Protein AF-A0A9X9WPC0-F1 (afdb_monomer)

Structure (mmCIF, N/CA/C/O backbone):
data_AF-A0A9X9WPC0-F1
#
_entry.id   AF-A0A9X9WPC0-F1
#
loop_
_atom_site.group_PDB
_atom_site.id
_atom_site.type_symbol
_atom_site.label_atom_id
_atom_site.label_alt_id
_atom_site.label_comp_id
_atom_site.label_asym_id
_atom_site.label_entity_id
_atom_site.label_seq_id
_atom_site.pdbx_PDB_ins_code
_atom_site.Cartn_x
_atom_site.Cartn_y
_atom_site.Cartn_z
_atom_site.occupancy
_atom_site.B_iso_or_equiv
_atom_site.auth_seq_id
_atom_site.auth_comp_id
_atom_site.auth_asym_id
_atom_site.auth_atom_id
_atom_site.pdbx_PDB_model_num
ATOM 1 N N . MET A 1 1 ? -8.305 -7.492 -1.786 1.00 80.44 1 MET A N 1
ATOM 2 C CA . MET A 1 1 ? -7.758 -6.129 -1.604 1.00 80.44 1 MET A CA 1
ATOM 3 C C . MET A 1 1 ? -6.252 -6.228 -1.415 1.00 80.44 1 MET A C 1
ATOM 5 O O . MET A 1 1 ? -5.846 -7.021 -0.573 1.00 80.44 1 MET A O 1
ATOM 9 N N . ARG A 1 2 ? -5.444 -5.468 -2.175 1.00 88.12 2 ARG A N 1
ATOM 10 C CA . ARG A 1 2 ? -3.964 -5.509 -2.117 1.00 88.12 2 ARG A CA 1
ATOM 11 C C . ARG A 1 2 ? -3.419 -5.266 -0.704 1.00 88.12 2 ARG A C 1
ATOM 13 O O . ARG A 1 2 ? -2.560 -6.005 -0.248 1.00 88.12 2 ARG A O 1
ATOM 20 N N . ALA A 1 3 ? -4.023 -4.342 0.036 1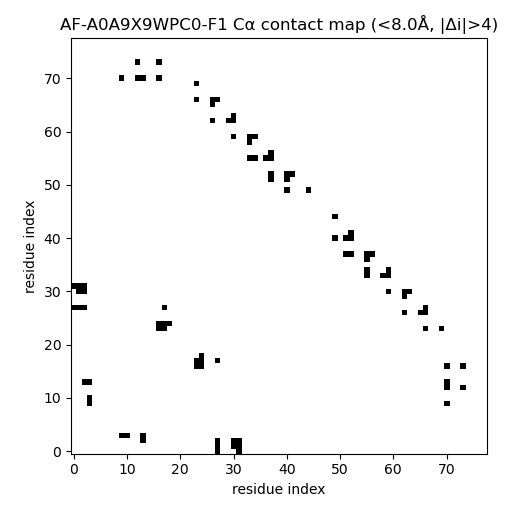.00 88.19 3 ALA A N 1
ATOM 21 C CA . ALA A 1 3 ? -3.665 -4.058 1.424 1.00 88.19 3 ALA A CA 1
ATOM 22 C C . ALA A 1 3 ? -3.744 -5.273 2.374 1.00 88.19 3 ALA A C 1
ATOM 24 O O . ALA A 1 3 ? -2.917 -5.406 3.265 1.00 88.19 3 ALA A O 1
ATOM 25 N N . LEU A 1 4 ? -4.687 -6.206 2.169 1.00 93.06 4 LEU A N 1
ATOM 26 C CA . LEU A 1 4 ? -4.775 -7.422 2.997 1.00 93.06 4 LEU A CA 1
ATOM 27 C C . LEU A 1 4 ? -3.619 -8.399 2.743 1.00 93.06 4 LEU A C 1
ATOM 29 O O . LEU A 1 4 ? -3.333 -9.228 3.597 1.00 93.06 4 LEU A O 1
ATOM 33 N N . GLN A 1 5 ? -2.986 -8.326 1.570 1.00 92.25 5 GLN A N 1
ATOM 34 C CA . GLN A 1 5 ? -1.806 -9.130 1.244 1.00 92.25 5 GLN A CA 1
ATOM 35 C C . GLN A 1 5 ? -0.537 -8.496 1.822 1.00 92.25 5 GLN A C 1
ATOM 37 O O . GLN A 1 5 ? 0.337 -9.217 2.285 1.00 92.25 5 GLN A O 1
ATOM 42 N N . ALA A 1 6 ? -0.458 -7.160 1.822 1.00 91.06 6 ALA A N 1
ATOM 43 C CA . ALA A 1 6 ? 0.676 -6.409 2.361 1.00 91.06 6 ALA A CA 1
ATOM 44 C C . ALA A 1 6 ? 0.728 -6.400 3.901 1.00 91.06 6 ALA A C 1
ATOM 46 O O . ALA A 1 6 ? 1.803 -6.309 4.487 1.00 91.06 6 ALA A O 1
ATOM 47 N N . PHE A 1 7 ? -0.429 -6.513 4.561 1.00 93.31 7 PHE A N 1
ATOM 48 C CA . PHE A 1 7 ? -0.563 -6.412 6.016 1.00 93.31 7 PHE A CA 1
ATOM 49 C C . PHE A 1 7 ? -1.478 -7.522 6.577 1.00 93.31 7 PHE A C 1
ATOM 51 O O . PHE A 1 7 ? -2.559 -7.236 7.105 1.00 93.31 7 PHE A O 1
ATOM 58 N N . PRO A 1 8 ? -1.099 -8.805 6.438 1.00 94.00 8 PRO A N 1
ATOM 59 C CA . PRO A 1 8 ? -1.968 -9.928 6.797 1.00 94.00 8 PRO A CA 1
ATOM 60 C C . PRO A 1 8 ? -2.323 -9.958 8.292 1.00 94.00 8 PRO A C 1
ATOM 62 O O . PRO A 1 8 ? -3.476 -10.221 8.637 1.00 94.00 8 PRO A O 1
ATOM 65 N N . ASP A 1 9 ? -1.383 -9.596 9.168 1.00 94.50 9 ASP A N 1
ATOM 66 C CA . ASP A 1 9 ? -1.574 -9.572 10.630 1.00 94.50 9 ASP A CA 1
ATOM 67 C C . ASP A 1 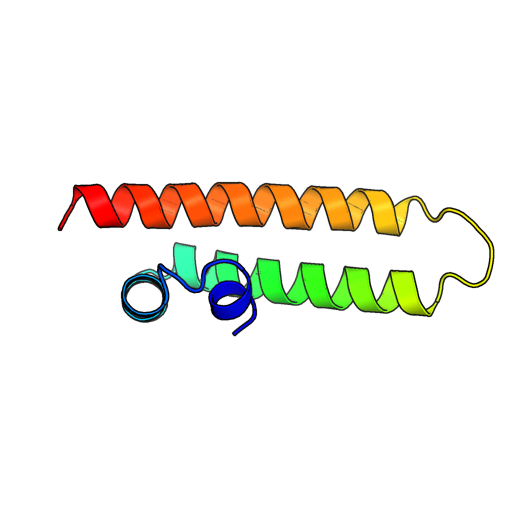9 ? -2.591 -8.513 11.092 1.00 94.50 9 ASP A C 1
ATOM 69 O O . ASP A 1 9 ? -3.114 -8.560 12.205 1.00 94.50 9 ASP A O 1
ATOM 73 N N . ASP A 1 10 ? -2.899 -7.555 10.219 1.00 94.12 10 ASP A N 1
ATOM 74 C CA . ASP A 1 10 ? -3.798 -6.433 10.469 1.00 94.12 10 ASP A CA 1
ATOM 75 C C . ASP A 1 10 ? -5.149 -6.575 9.754 1.00 94.12 10 ASP A C 1
ATOM 77 O O . ASP A 1 10 ? -5.965 -5.653 9.756 1.00 94.12 10 ASP A O 1
ATOM 81 N N . ALA A 1 11 ? -5.440 -7.741 9.167 1.00 93.69 11 ALA A N 1
ATOM 82 C CA . ALA A 1 11 ? -6.581 -7.938 8.274 1.00 93.69 11 ALA A CA 1
ATOM 83 C C . ALA A 1 11 ? -7.938 -7.496 8.856 1.00 93.69 11 ALA A C 1
ATOM 85 O O . ALA A 1 11 ? -8.749 -6.894 8.145 1.00 93.69 11 ALA A O 1
ATOM 86 N N . ALA A 1 12 ? -8.207 -7.778 10.135 1.00 93.50 12 ALA A N 1
ATOM 87 C CA . ALA A 1 12 ? -9.460 -7.383 10.784 1.00 93.50 12 ALA A CA 1
ATOM 88 C C . ALA A 1 12 ? -9.563 -5.858 10.962 1.00 93.50 12 ALA A C 1
ATOM 90 O O . ALA A 1 12 ? -10.600 -5.261 10.661 1.00 93.50 12 ALA A O 1
ATOM 91 N N . LEU A 1 13 ? -8.472 -5.223 11.394 1.00 94.44 13 LEU A N 1
ATOM 92 C CA . LEU A 1 13 ? -8.399 -3.779 11.583 1.00 94.44 13 LEU A CA 1
ATOM 93 C C . LEU A 1 13 ? -8.489 -3.039 10.247 1.00 94.44 13 LEU A C 1
ATOM 95 O O . LEU A 1 13 ? -9.234 -2.071 10.127 1.00 94.44 13 LEU A O 1
ATOM 99 N N . ILE A 1 14 ? -7.816 -3.550 9.219 1.00 94.69 14 ILE A N 1
ATOM 100 C CA . ILE A 1 14 ? -7.865 -3.026 7.853 1.00 94.69 14 ILE A CA 1
ATOM 101 C C . ILE A 1 14 ? -9.287 -3.060 7.300 1.00 94.69 14 ILE A C 1
ATOM 103 O O . ILE A 1 14 ? -9.737 -2.074 6.726 1.00 94.69 14 ILE A O 1
ATOM 107 N N . ARG A 1 15 ? -10.024 -4.163 7.486 1.00 94.56 15 ARG A N 1
ATOM 108 C CA . ARG A 1 15 ? -11.432 -4.247 7.054 1.00 94.56 15 ARG A CA 1
ATOM 109 C C . ARG A 1 15 ? -12.291 -3.197 7.748 1.00 94.56 15 ARG A C 1
ATOM 111 O O . ARG A 1 15 ? -13.102 -2.548 7.095 1.00 94.56 15 ARG A O 1
ATOM 118 N N . ARG A 1 16 ? -12.100 -3.011 9.056 1.00 94.69 16 ARG A N 1
ATOM 119 C CA . ARG A 1 16 ? -12.815 -1.988 9.826 1.00 94.69 16 ARG A CA 1
ATOM 120 C C . ARG A 1 16 ? -12.475 -0.579 9.335 1.00 94.69 16 ARG A C 1
ATOM 122 O O . ARG A 1 16 ? -13.392 0.196 9.088 1.00 94.69 16 ARG A O 1
ATOM 129 N N . LEU A 1 17 ? -11.192 -0.262 9.168 1.00 95.12 17 LEU A N 1
ATOM 130 C CA . LEU A 1 17 ? -10.742 1.042 8.674 1.00 95.12 17 LEU A CA 1
ATOM 131 C C . LEU A 1 17 ? -11.257 1.324 7.267 1.00 95.12 17 LEU A C 1
ATOM 133 O O . LEU A 1 17 ? -11.794 2.393 7.026 1.00 95.12 17 LEU A O 1
ATOM 137 N N . PHE A 1 18 ? -11.194 0.351 6.364 1.00 95.69 18 PHE A N 1
ATOM 138 C CA . PHE A 1 18 ? -11.689 0.506 4.997 1.00 95.69 18 PHE A CA 1
ATOM 139 C C . PHE A 1 18 ? -13.179 0.886 4.944 1.00 95.69 18 PHE A C 1
ATOM 141 O O . PHE A 1 18 ? -13.606 1.691 4.111 1.00 95.69 18 PHE A O 1
ATOM 148 N N . LEU A 1 19 ? -13.987 0.326 5.850 1.00 95.56 19 LEU A N 1
ATOM 149 C CA . LEU A 1 19 ? -15.413 0.635 5.948 1.00 95.56 19 LEU A CA 1
ATOM 150 C C . LEU A 1 19 ? -15.682 1.981 6.636 1.00 95.56 19 LEU A C 1
ATOM 152 O O . LEU A 1 19 ? -16.593 2.691 6.217 1.00 95.56 19 LEU A O 1
ATOM 156 N N . ALA A 1 20 ? -14.903 2.328 7.662 1.00 94.94 20 ALA A N 1
ATOM 157 C CA . ALA A 1 20 ? -15.176 3.466 8.541 1.00 94.94 20 ALA A CA 1
ATOM 158 C C . ALA A 1 20 ? -14.443 4.767 8.165 1.00 94.94 20 ALA A C 1
ATOM 160 O O . ALA A 1 20 ? -14.909 5.842 8.531 1.00 94.94 20 ALA A O 1
ATOM 161 N N . ASP A 1 21 ? -13.315 4.686 7.462 1.00 95.94 21 ASP A N 1
ATOM 162 C CA . ASP A 1 21 ? -12.423 5.810 7.180 1.00 95.94 21 ASP A CA 1
ATOM 163 C C . ASP A 1 21 ? -12.247 5.988 5.664 1.00 95.94 21 ASP A C 1
ATOM 165 O O . ASP A 1 21 ? -11.722 5.120 4.960 1.00 95.94 21 ASP A O 1
ATOM 169 N N . HIS A 1 22 ? -12.721 7.126 5.153 1.00 96.38 22 HIS A N 1
ATOM 170 C CA . HIS A 1 22 ? -12.640 7.458 3.732 1.00 96.38 22 HIS A CA 1
ATOM 171 C C . HIS A 1 22 ? -11.194 7.669 3.265 1.00 96.38 22 HIS A C 1
ATOM 173 O O . HIS A 1 22 ? -10.841 7.242 2.168 1.00 96.38 22 HIS A O 1
ATOM 179 N N . SER A 1 23 ? -10.350 8.296 4.084 1.00 95.81 23 SER A N 1
ATOM 180 C CA . SER A 1 23 ? -8.950 8.551 3.735 1.00 95.81 23 SER A CA 1
ATOM 181 C C . SER A 1 23 ? -8.179 7.240 3.628 1.00 95.81 23 SER A C 1
ATOM 183 O O . SER A 1 23 ? -7.468 7.020 2.651 1.00 95.81 23 SER A O 1
ATOM 185 N N . PHE A 1 24 ? -8.400 6.316 4.568 1.00 96.94 24 PHE A N 1
ATOM 186 C CA . PHE A 1 24 ? -7.798 4.984 4.496 1.00 96.94 24 PHE A CA 1
ATOM 187 C C . PHE A 1 24 ? -8.281 4.193 3.273 1.00 96.94 24 PHE A C 1
ATOM 189 O O . PHE A 1 24 ? -7.502 3.478 2.639 1.00 96.94 24 PHE A O 1
ATOM 196 N N . ARG A 1 25 ? -9.566 4.318 2.920 1.00 96.81 25 ARG A N 1
ATOM 197 C CA . ARG A 1 25 ? -10.117 3.703 1.707 1.00 96.81 25 ARG A CA 1
ATOM 198 C C . ARG A 1 25 ? -9.440 4.236 0.446 1.00 96.81 25 ARG A C 1
ATOM 200 O O . ARG A 1 25 ? -9.002 3.422 -0.362 1.00 96.81 25 ARG A O 1
ATOM 207 N N . SER A 1 26 ? -9.305 5.557 0.323 1.00 97.25 26 SER A N 1
ATOM 208 C CA . SER A 1 26 ? -8.605 6.198 -0.797 1.00 97.25 26 SER A CA 1
ATOM 209 C C . SER A 1 26 ? -7.166 5.692 -0.903 1.00 97.25 26 SER A C 1
ATOM 211 O O . SER A 1 26 ? -6.776 5.194 -1.952 1.00 97.25 26 SER A O 1
ATOM 213 N N . ALA A 1 27 ? -6.420 5.667 0.207 1.00 96.88 27 ALA A N 1
ATOM 214 C CA . ALA A 1 27 ? -5.049 5.152 0.224 1.00 96.88 27 ALA A CA 1
ATOM 215 C C . ALA A 1 27 ? -4.961 3.676 -0.221 1.00 96.88 27 ALA A C 1
ATOM 217 O O . ALA A 1 27 ? -4.044 3.289 -0.944 1.00 96.88 27 ALA A O 1
ATOM 218 N N . CYS A 1 28 ? -5.937 2.836 0.151 1.00 97.25 28 CYS A N 1
ATOM 219 C CA . CYS A 1 28 ? -6.011 1.450 -0.328 1.00 97.25 28 CYS A CA 1
ATOM 220 C C . CYS A 1 28 ? -6.264 1.352 -1.844 1.00 97.25 28 CYS A C 1
ATOM 222 O O . CYS A 1 28 ? -5.787 0.408 -2.485 1.00 97.25 28 CYS A O 1
ATOM 224 N N . GLU A 1 29 ? -7.058 2.265 -2.404 1.00 96.88 29 GLU A N 1
ATOM 225 C CA . GLU A 1 29 ? -7.359 2.336 -3.837 1.00 96.88 29 GLU A CA 1
ATOM 226 C C . GLU A 1 29 ? -6.145 2.822 -4.631 1.00 96.88 29 GLU A C 1
ATOM 228 O O . GLU A 1 29 ? -5.767 2.167 -5.608 1.00 96.88 29 GLU A O 1
ATOM 233 N N . ASP A 1 30 ? -5.477 3.871 -4.153 1.00 97.38 30 ASP A N 1
ATOM 234 C CA . ASP A 1 30 ? -4.237 4.399 -4.726 1.00 97.38 30 ASP A CA 1
ATOM 235 C C . ASP A 1 30 ? -3.127 3.344 -4.696 1.00 97.38 30 ASP A C 1
ATOM 237 O O . ASP A 1 30 ? -2.470 3.086 -5.707 1.00 97.38 30 ASP A O 1
ATOM 241 N N . TYR A 1 31 ? -2.984 2.629 -3.575 1.00 97.50 31 TYR A N 1
ATOM 242 C CA . TYR A 1 31 ? -2.038 1.520 -3.447 1.00 97.50 31 TYR A CA 1
ATOM 243 C C . TYR A 1 31 ? -2.317 0.409 -4.460 1.00 97.50 31 TYR A C 1
ATOM 245 O O . TYR A 1 31 ? -1.403 -0.103 -5.111 1.00 97.50 31 TYR A O 1
ATOM 253 N N . ARG A 1 32 ? -3.593 0.046 -4.646 1.00 96.88 32 ARG A N 1
ATOM 254 C CA . ARG A 1 32 ? -3.980 -0.957 -5.643 1.00 96.88 32 ARG A CA 1
ATOM 255 C C . ARG A 1 32 ? -3.579 -0.513 -7.052 1.00 96.88 32 ARG A C 1
ATOM 257 O O . ARG A 1 32 ? -3.001 -1.323 -7.776 1.00 96.88 32 ARG A O 1
ATOM 264 N N . LEU A 1 33 ? -3.870 0.734 -7.422 1.00 96.56 33 LEU A N 1
ATOM 265 C CA . LEU A 1 33 ? -3.535 1.289 -8.735 1.00 96.56 33 LEU A CA 1
ATOM 266 C C . LEU A 1 33 ? -2.019 1.348 -8.959 1.00 96.56 33 LEU A C 1
ATOM 268 O O . LEU A 1 33 ? -1.545 0.942 -10.019 1.00 96.56 33 LEU A O 1
ATOM 272 N N . ALA A 1 34 ? -1.248 1.761 -7.951 1.00 96.25 34 ALA A N 1
ATOM 273 C CA . ALA A 1 34 ? 0.210 1.780 -8.019 1.00 96.25 34 ALA A CA 1
ATOM 274 C C . ALA A 1 34 ? 0.792 0.367 -8.216 1.00 96.25 34 ALA A C 1
ATOM 276 O O . ALA A 1 34 ? 1.635 0.162 -9.087 1.00 96.25 34 ALA A O 1
ATOM 277 N N . CYS A 1 35 ? 0.305 -0.642 -7.485 1.00 95.75 35 CYS A N 1
ATOM 278 C CA . CYS A 1 35 ? 0.738 -2.028 -7.692 1.00 95.75 35 CYS A CA 1
ATOM 279 C C . CYS A 1 35 ? 0.380 -2.566 -9.087 1.00 95.75 35 CYS A C 1
ATOM 281 O O . CYS A 1 35 ? 1.139 -3.347 -9.658 1.00 95.75 35 CYS A O 1
ATOM 283 N N . GLU A 1 36 ? -0.785 -2.201 -9.626 1.00 95.31 36 GLU A N 1
ATOM 284 C CA . GLU A 1 36 ? -1.204 -2.602 -10.974 1.00 95.31 36 GLU A CA 1
ATOM 285 C C . GLU A 1 36 ? -0.339 -1.948 -12.056 1.00 95.31 36 GLU A C 1
ATOM 287 O O . GLU A 1 36 ? 0.107 -2.640 -12.972 1.00 95.31 36 GLU A O 1
ATOM 292 N N . GLY A 1 37 ? -0.042 -0.653 -11.916 1.00 93.00 37 GLY A N 1
ATOM 293 C CA . GLY A 1 37 ? 0.871 0.064 -12.803 1.00 93.00 37 GLY A CA 1
ATOM 294 C C . GLY A 1 37 ? 2.284 -0.513 -12.758 1.00 93.00 37 GLY A C 1
ATOM 295 O O . GLY A 1 37 ? 2.851 -0.821 -13.805 1.00 93.00 37 GLY A O 1
ATOM 296 N N . LEU A 1 38 ? 2.815 -0.763 -11.556 1.00 93.69 38 LEU A N 1
ATOM 297 C CA . LEU A 1 38 ? 4.121 -1.398 -11.374 1.00 93.69 38 LEU A CA 1
ATOM 298 C C . LEU A 1 38 ? 4.182 -2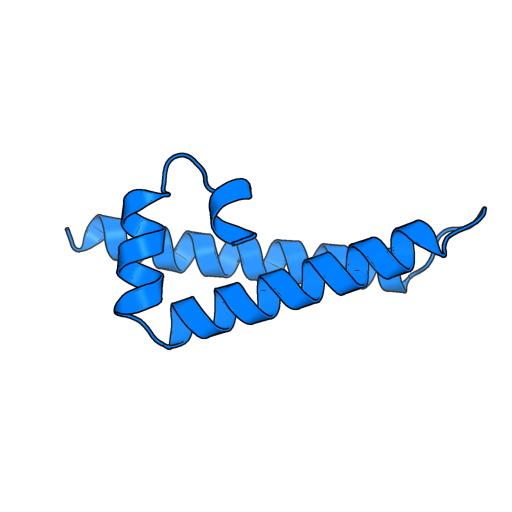.756 -12.081 1.00 93.69 38 LEU A C 1
ATOM 300 O O . LEU A 1 38 ? 5.075 -2.990 -12.889 1.00 93.69 38 LEU A O 1
ATOM 304 N N . PHE A 1 39 ? 3.187 -3.614 -11.848 1.00 92.00 39 PHE A N 1
ATOM 305 C CA . PHE A 1 39 ? 3.114 -4.928 -12.482 1.00 92.00 39 PHE A CA 1
ATOM 306 C C . PHE A 1 39 ? 3.034 -4.839 -14.015 1.00 92.00 39 PHE A C 1
ATOM 308 O O . PHE A 1 39 ? 3.628 -5.656 -14.721 1.00 92.00 39 PHE A O 1
ATOM 315 N N . ALA A 1 40 ? 2.315 -3.849 -14.552 1.00 91.12 40 ALA A N 1
ATOM 316 C CA . ALA A 1 40 ? 2.251 -3.617 -15.991 1.00 91.12 40 ALA A CA 1
ATOM 317 C C . ALA 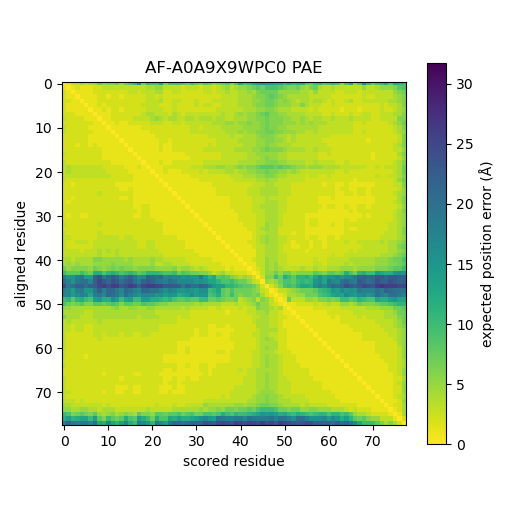A 1 40 ? 3.616 -3.197 -16.562 1.00 91.12 40 ALA A C 1
ATOM 319 O O . ALA A 1 40 ? 4.044 -3.743 -17.581 1.00 91.12 40 ALA A O 1
ATOM 320 N N . PHE A 1 41 ? 4.327 -2.283 -15.896 1.00 88.38 41 PHE A N 1
ATOM 321 C CA . PHE A 1 41 ? 5.663 -1.858 -16.317 1.00 88.38 41 PHE A CA 1
ATOM 322 C C . PHE A 1 41 ? 6.696 -2.980 -16.204 1.00 88.38 41 PHE A C 1
ATOM 324 O O . PHE A 1 41 ? 7.481 -3.167 -17.133 1.00 88.38 41 PHE A O 1
ATOM 331 N N . GLU A 1 42 ? 6.665 -3.768 -15.131 1.00 88.00 42 GLU A N 1
ATOM 332 C CA . GLU A 1 42 ? 7.535 -4.936 -14.956 1.00 88.00 42 GLU A CA 1
ATOM 333 C C . GLU A 1 42 ? 7.309 -5.972 -16.065 1.00 88.00 42 GLU A C 1
ATOM 335 O O . GLU A 1 42 ? 8.271 -6.472 -16.639 1.00 88.00 42 GLU A O 1
ATOM 340 N N . ARG A 1 43 ? 6.055 -6.230 -16.463 1.00 86.62 43 ARG A N 1
ATOM 341 C CA . ARG A 1 43 ? 5.741 -7.153 -17.571 1.00 86.62 43 ARG A CA 1
ATOM 342 C C . ARG A 1 43 ? 6.173 -6.660 -18.952 1.00 86.62 43 ARG A C 1
ATOM 344 O O . ARG A 1 43 ? 6.418 -7.481 -19.829 1.00 86.62 43 ARG A O 1
ATOM 351 N N . LEU A 1 44 ? 6.198 -5.346 -19.172 1.00 82.31 44 LEU A N 1
ATOM 352 C CA . LEU A 1 44 ? 6.629 -4.730 -20.436 1.00 82.31 44 LEU A CA 1
ATOM 353 C C . LEU A 1 44 ? 8.148 -4.504 -20.493 1.00 82.31 44 LEU A C 1
ATOM 355 O O . LEU A 1 44 ? 8.694 -4.145 -21.542 1.00 82.31 44 LEU A O 1
ATOM 359 N N . SER A 1 45 ? 8.836 -4.669 -19.367 1.00 65.06 45 SER A N 1
ATOM 360 C CA . SER A 1 45 ? 10.286 -4.566 -19.277 1.00 65.06 45 SER A CA 1
ATOM 361 C C . SER A 1 45 ? 10.895 -5.853 -19.829 1.00 65.06 45 SER A C 1
ATOM 363 O O . SER A 1 45 ? 10.994 -6.839 -19.117 1.00 65.06 45 SER A O 1
ATOM 365 N N . GLY A 1 46 ? 11.238 -5.852 -21.122 1.00 70.69 46 GLY A N 1
ATOM 366 C CA . GLY A 1 46 ? 11.999 -6.930 -21.761 1.00 70.69 46 GLY A CA 1
ATOM 367 C C . GLY A 1 46 ? 13.380 -7.102 -21.114 1.00 70.69 46 GLY A C 1
ATOM 368 O O . GLY A 1 46 ? 13.532 -7.958 -20.257 1.00 70.69 46 GLY A O 1
ATOM 369 N N . ASP A 1 47 ? 14.357 -6.253 -21.475 1.00 63.34 47 ASP A N 1
ATOM 370 C CA . ASP A 1 47 ? 15.782 -6.428 -21.104 1.00 63.34 47 ASP A CA 1
ATOM 371 C C . ASP A 1 47 ? 16.488 -5.142 -20.600 1.00 63.34 47 ASP A C 1
ATOM 373 O O . ASP A 1 47 ? 17.695 -4.974 -20.774 1.00 63.34 47 ASP A O 1
ATOM 377 N N . GLY A 1 48 ? 15.778 -4.182 -19.991 1.00 68.38 48 GLY A N 1
ATOM 378 C CA . GLY A 1 48 ? 16.424 -2.939 -19.544 1.00 68.38 48 GLY A CA 1
ATOM 379 C C . GLY A 1 48 ? 15.757 -2.235 -18.362 1.00 68.38 48 GLY A C 1
ATOM 380 O O . GLY A 1 48 ? 14.537 -2.337 -18.200 1.00 68.38 48 GLY A O 1
ATOM 381 N N . PRO A 1 49 ? 16.539 -1.507 -17.538 1.00 66.75 49 PRO A N 1
ATOM 382 C CA . PRO A 1 49 ? 16.007 -0.739 -16.422 1.00 66.75 49 PRO A CA 1
ATOM 383 C C . PRO A 1 49 ? 15.096 0.376 -16.939 1.00 66.75 49 PRO A C 1
ATOM 385 O O . PRO A 1 49 ? 15.504 1.206 -17.753 1.00 66.75 49 PRO A O 1
ATOM 388 N N . ARG A 1 50 ? 13.857 0.392 -16.443 1.00 80.19 50 ARG A N 1
ATOM 389 C CA . ARG A 1 50 ? 12.874 1.438 -16.722 1.00 80.19 50 ARG A CA 1
ATOM 390 C C . ARG A 1 50 ? 12.757 2.374 -15.517 1.00 80.19 50 ARG A C 1
ATOM 392 O O . ARG A 1 50 ? 12.464 1.880 -14.424 1.00 80.19 50 ARG A O 1
ATOM 399 N N . PRO A 1 51 ? 12.966 3.692 -15.676 1.00 85.19 51 PRO A N 1
ATOM 400 C CA . PRO A 1 51 ? 12.808 4.643 -14.575 1.00 85.19 51 PRO A CA 1
ATOM 401 C C . PRO A 1 51 ? 11.394 4.601 -13.976 1.00 85.19 51 PRO A C 1
ATOM 403 O O . PRO A 1 51 ? 11.239 4.724 -12.765 1.00 85.19 51 PRO A O 1
ATOM 406 N N . GLU A 1 52 ? 10.375 4.291 -14.782 1.00 88.62 52 GLU A N 1
ATOM 407 C CA . GLU A 1 52 ? 8.987 4.175 -14.335 1.00 88.62 52 GLU A CA 1
ATOM 408 C C . GLU A 1 52 ? 8.801 3.062 -13.298 1.00 88.62 52 GLU A C 1
ATOM 410 O O . GLU A 1 52 ? 8.030 3.223 -12.356 1.00 88.62 52 GLU A O 1
ATOM 415 N N . VAL A 1 53 ? 9.533 1.947 -13.417 1.00 90.62 53 VAL A N 1
ATOM 416 C CA . VAL A 1 53 ? 9.499 0.868 -12.416 1.00 90.62 53 VAL A CA 1
ATOM 417 C C . VAL A 1 53 ? 10.035 1.384 -11.083 1.00 90.62 53 VAL A C 1
ATOM 419 O O . VAL A 1 53 ? 9.423 1.155 -10.042 1.00 90.62 53 VAL A O 1
ATOM 422 N N . GLN A 1 54 ? 11.144 2.125 -11.105 1.00 91.12 54 GLN A N 1
ATOM 423 C CA . GLN A 1 54 ? 11.728 2.697 -9.893 1.00 91.12 54 GLN A CA 1
ATOM 424 C C . GLN A 1 54 ? 10.794 3.728 -9.244 1.00 91.12 54 GLN A C 1
ATOM 426 O O . GLN A 1 54 ? 10.648 3.739 -8.018 1.00 91.12 54 GLN A O 1
ATOM 431 N N . ASP A 1 55 ? 10.149 4.565 -10.053 1.00 92.75 55 ASP A N 1
ATOM 432 C CA . ASP A 1 55 ? 9.202 5.569 -9.576 1.00 92.75 55 ASP A CA 1
ATOM 433 C C . ASP A 1 55 ? 7.955 4.922 -8.974 1.00 92.75 55 ASP A C 1
ATOM 435 O O . ASP A 1 55 ? 7.585 5.242 -7.845 1.00 92.75 55 ASP A O 1
ATOM 439 N N . TYR A 1 56 ? 7.363 3.933 -9.645 1.00 94.69 56 TYR A N 1
ATOM 440 C CA . TYR A 1 56 ? 6.218 3.205 -9.100 1.00 94.69 56 TYR A CA 1
ATOM 441 C C . TYR A 1 56 ? 6.577 2.418 -7.836 1.00 94.69 56 TYR A C 1
ATOM 443 O O . TYR A 1 56 ? 5.803 2.415 -6.882 1.00 94.69 56 TYR A O 1
ATOM 451 N N . GLN A 1 57 ? 7.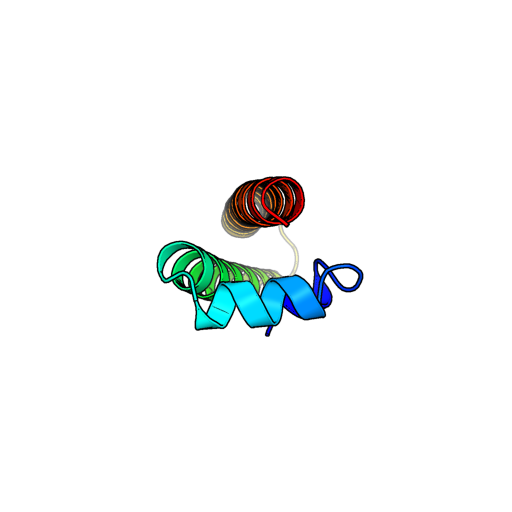765 1.812 -7.759 1.00 94.62 57 GLN A N 1
ATOM 452 C CA . GLN A 1 57 ? 8.243 1.186 -6.521 1.00 94.62 57 GLN A CA 1
ATOM 453 C C . GLN A 1 57 ? 8.392 2.196 -5.376 1.00 94.62 57 GLN A C 1
ATOM 455 O O . GLN A 1 57 ? 8.181 1.843 -4.215 1.00 94.62 57 GLN A O 1
ATOM 460 N N . ARG A 1 58 ? 8.782 3.444 -5.668 1.00 96.31 58 ARG A N 1
ATOM 461 C CA . ARG A 1 58 ? 8.824 4.519 -4.668 1.00 96.31 58 ARG A CA 1
ATOM 462 C C . ARG A 1 58 ? 7.415 4.846 -4.175 1.00 96.31 58 ARG A C 1
ATOM 464 O O . ARG A 1 58 ? 7.191 4.772 -2.972 1.00 96.31 58 ARG A O 1
ATOM 471 N N . VAL A 1 59 ? 6.475 5.076 -5.091 1.00 96.69 59 VAL A N 1
ATOM 472 C CA . VAL A 1 59 ? 5.069 5.377 -4.766 1.00 96.69 59 VAL A CA 1
ATOM 473 C C . VAL A 1 59 ? 4.429 4.257 -3.940 1.00 96.69 59 VAL A C 1
ATOM 475 O O . VAL A 1 59 ? 3.804 4.517 -2.918 1.00 96.69 59 VAL A O 1
ATOM 478 N N . VAL A 1 60 ? 4.637 2.993 -4.324 1.00 97.00 60 VAL A N 1
ATOM 479 C CA . VAL A 1 60 ? 4.148 1.822 -3.573 1.00 97.00 60 VAL A CA 1
ATOM 480 C C . VAL A 1 60 ? 4.664 1.838 -2.128 1.00 97.00 60 VAL A C 1
ATOM 482 O O . VAL A 1 60 ? 3.881 1.642 -1.202 1.00 97.00 60 VAL A O 1
ATOM 485 N N . ARG A 1 61 ? 5.956 2.126 -1.912 1.00 97.19 61 ARG A N 1
ATOM 486 C CA . ARG A 1 61 ? 6.553 2.196 -0.564 1.00 97.19 61 ARG A CA 1
ATOM 487 C C . ARG A 1 61 ? 6.039 3.374 0.264 1.00 97.19 61 ARG A C 1
ATOM 489 O O . ARG A 1 61 ? 5.871 3.241 1.478 1.00 97.19 61 ARG A O 1
ATOM 496 N N . GLU A 1 62 ? 5.810 4.520 -0.367 1.00 97.69 62 GLU A N 1
ATOM 497 C CA . GLU A 1 62 ? 5.239 5.700 0.290 1.00 97.69 62 GLU A CA 1
ATOM 498 C C . GLU A 1 62 ? 3.811 5.412 0.768 1.00 97.69 62 GLU A C 1
ATOM 500 O O . GLU A 1 62 ? 3.508 5.613 1.945 1.00 97.69 62 GLU A O 1
ATOM 505 N N . LEU A 1 63 ? 2.984 4.813 -0.093 1.00 97.62 63 LEU A N 1
ATOM 506 C CA . LEU A 1 63 ? 1.619 4.404 0.246 1.00 97.62 63 LEU A CA 1
ATOM 507 C C . LEU A 1 63 ? 1.594 3.338 1.350 1.00 97.62 63 LEU A C 1
ATOM 509 O O . LEU A 1 63 ? 0.812 3.4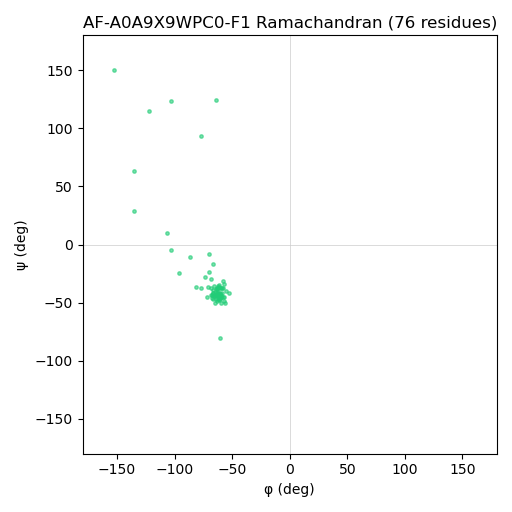45 2.292 1.00 97.62 63 LEU A O 1
ATOM 513 N N . GLU A 1 64 ? 2.483 2.340 1.313 1.00 97.31 64 GLU A N 1
ATOM 514 C CA . GLU A 1 64 ? 2.603 1.362 2.408 1.00 97.31 64 GLU A CA 1
ATOM 515 C C . GLU A 1 64 ? 2.962 2.021 3.742 1.00 97.31 64 GLU A C 1
ATOM 517 O O . GLU A 1 64 ? 2.464 1.612 4.795 1.00 97.31 64 GLU A O 1
ATOM 522 N N . THR A 1 65 ? 3.817 3.043 3.707 1.00 97.50 65 THR A N 1
ATOM 523 C CA . THR A 1 65 ? 4.218 3.797 4.898 1.00 97.50 65 THR A CA 1
ATOM 524 C C . THR A 1 65 ? 3.043 4.592 5.461 1.00 97.50 65 THR A C 1
ATOM 526 O O . THR A 1 65 ? 2.779 4.521 6.664 1.00 97.50 65 THR A O 1
ATOM 529 N N . GLU A 1 66 ? 2.299 5.289 4.604 1.00 96.81 66 GLU A N 1
ATOM 530 C CA . GLU A 1 66 ? 1.099 6.032 4.992 1.00 96.81 66 GLU A CA 1
ATOM 531 C C . GLU A 1 66 ? 0.039 5.105 5.603 1.00 96.81 66 GLU A C 1
ATOM 533 O O . GLU A 1 66 ? -0.427 5.325 6.726 1.00 96.81 66 GLU A O 1
ATOM 538 N N . MET A 1 67 ? -0.278 4.008 4.912 1.00 97.00 67 MET A N 1
ATOM 539 C CA . MET A 1 67 ? -1.239 3.013 5.377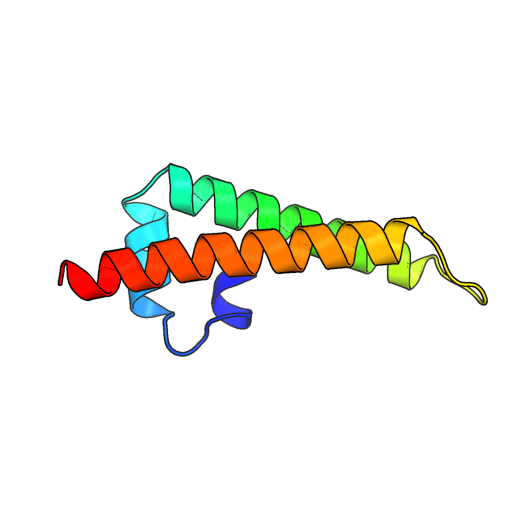 1.00 97.00 67 MET A CA 1
ATOM 540 C C . MET A 1 67 ? -0.831 2.406 6.721 1.00 97.00 67 MET A C 1
ATOM 542 O O . MET A 1 67 ? -1.674 2.243 7.606 1.00 97.00 67 MET A O 1
ATOM 546 N N . ARG A 1 68 ? 0.460 2.105 6.913 1.00 96.50 68 ARG A N 1
ATOM 547 C CA . ARG A 1 68 ? 0.978 1.612 8.195 1.00 96.50 68 ARG A CA 1
ATOM 548 C C . ARG A 1 68 ? 0.795 2.644 9.306 1.00 96.50 68 ARG A C 1
ATOM 550 O O . ARG A 1 68 ? 0.393 2.261 10.404 1.00 96.50 68 ARG A O 1
ATOM 557 N N . GLY A 1 69 ? 1.028 3.925 9.025 1.00 96.38 69 GLY A N 1
ATOM 558 C CA . GLY A 1 69 ? 0.772 5.016 9.968 1.00 96.38 69 GLY A CA 1
ATOM 559 C C . GLY A 1 69 ? -0.697 5.087 10.390 1.00 96.38 69 GLY A C 1
ATOM 560 O O . GLY A 1 69 ? -0.998 5.156 11.583 1.00 96.38 69 GLY A O 1
ATOM 561 N N . MET A 1 70 ? -1.623 4.973 9.436 1.00 95.94 70 MET A N 1
ATOM 562 C CA . MET A 1 70 ? -3.064 4.942 9.716 1.00 95.94 70 MET A CA 1
ATOM 563 C C . MET A 1 70 ? -3.470 3.718 10.554 1.00 95.94 70 MET A C 1
ATOM 565 O O . MET A 1 70 ? -4.209 3.853 11.531 1.00 95.94 70 MET A O 1
ATOM 569 N N . ILE A 1 71 ? -2.948 2.531 10.226 1.00 95.12 71 ILE A N 1
ATOM 570 C CA . ILE A 1 71 ? -3.186 1.288 10.979 1.00 95.12 71 ILE A CA 1
ATOM 571 C C . ILE A 1 71 ? -2.675 1.420 12.422 1.00 95.12 71 ILE A C 1
ATOM 573 O O . ILE A 1 71 ? -3.389 1.088 13.369 1.00 95.12 71 ILE A O 1
ATOM 577 N N . GLN A 1 72 ? -1.461 1.940 12.614 1.00 95.12 72 GLN A N 1
ATOM 578 C CA . GLN A 1 72 ? -0.877 2.155 13.941 1.00 95.12 72 GLN A CA 1
ATOM 579 C C . GLN A 1 72 ? -1.669 3.181 14.760 1.00 95.12 72 GLN A C 1
ATOM 581 O O . GLN A 1 72 ? -1.960 2.939 15.932 1.00 95.12 72 GLN A O 1
ATOM 586 N N . ALA A 1 73 ? -2.080 4.289 14.141 1.00 93.75 73 ALA A N 1
ATOM 587 C CA . ALA A 1 73 ? -2.920 5.290 14.789 1.00 93.75 73 AL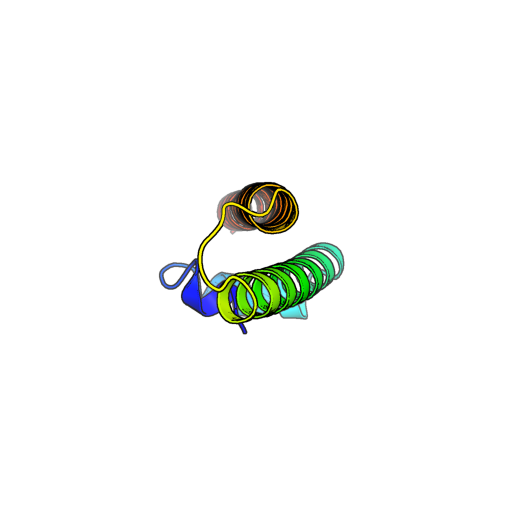A A CA 1
ATOM 588 C C . ALA A 1 73 ? -4.276 4.708 15.217 1.00 93.75 73 ALA A C 1
ATOM 590 O O . ALA A 1 73 ? -4.786 5.050 16.282 1.00 93.75 73 ALA A O 1
ATOM 591 N N . ALA A 1 74 ? -4.850 3.804 14.422 1.00 91.69 74 ALA A N 1
ATOM 592 C CA . ALA A 1 74 ? -6.092 3.122 14.762 1.00 91.69 74 ALA A CA 1
ATOM 593 C C . ALA A 1 74 ? -5.922 2.109 15.904 1.00 91.69 74 ALA A C 1
ATOM 595 O O . ALA A 1 74 ? -6.807 2.015 16.752 1.00 91.69 74 ALA A O 1
ATOM 596 N N . ARG A 1 75 ? -4.785 1.397 15.966 1.00 88.38 75 ARG A N 1
ATOM 597 C CA . ARG A 1 75 ? -4.447 0.504 17.090 1.00 88.38 75 ARG A CA 1
ATOM 598 C C . ARG A 1 75 ? -4.359 1.254 18.414 1.00 88.38 75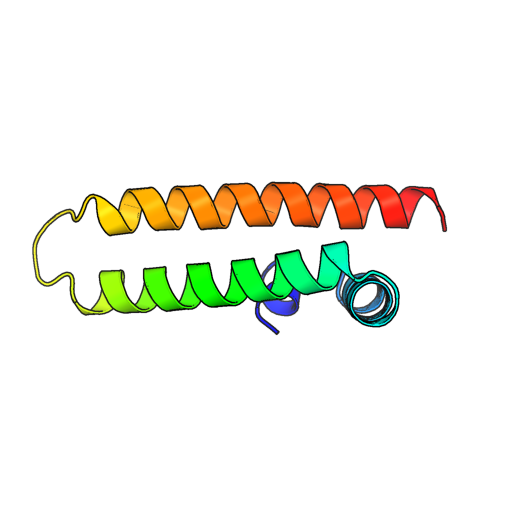 ARG A C 1
ATOM 600 O O . ARG A 1 75 ? -4.883 0.772 19.404 1.00 88.38 75 ARG A O 1
ATOM 607 N N . GLY A 1 76 ? -3.738 2.433 18.429 1.00 85.44 76 GLY A N 1
ATOM 608 C CA . GLY A 1 76 ? -3.601 3.241 19.648 1.00 85.44 76 GLY A CA 1
ATOM 609 C C . GLY A 1 76 ? -4.908 3.865 20.160 1.00 85.44 76 GLY A C 1
ATOM 610 O O . GLY A 1 76 ? -4.915 4.450 21.238 1.00 85.44 76 GLY A O 1
ATOM 611 N N . ARG A 1 77 ? -5.999 3.779 19.388 1.00 69.69 77 ARG A N 1
ATOM 612 C CA . ARG A 1 77 ? -7.334 4.292 19.742 1.00 69.69 77 ARG A CA 1
ATOM 613 C C . ARG A 1 77 ? -8.309 3.191 20.184 1.00 69.69 77 ARG A C 1
ATOM 615 O O . ARG A 1 77 ? -9.451 3.519 20.503 1.00 69.69 77 ARG A O 1
ATOM 622 N N . ALA A 1 78 ? -7.903 1.923 20.109 1.00 56.34 78 ALA A N 1
ATOM 623 C CA . ALA A 1 78 ? -8.691 0.755 20.504 1.00 56.34 78 ALA A CA 1
ATOM 624 C C . ALA A 1 78 ? -8.336 0.329 21.932 1.00 56.34 78 ALA A C 1
ATOM 626 O O . ALA A 1 78 ? -9.268 -0.134 22.624 1.00 56.34 78 ALA A O 1
#

Sequence (78 aa):
MRALQAFPDDAALIRRLFLADHSFRSACEDYRLACEGLFAFERLSGDGPRPEVQDYQRVVRELETEMRGMIQAARGRA

Nearest PDB structures (foldseek):
  1zww-assembly1_A  TM=7.202E-01  e=4.164E+00  Mus musculus
  1x03-assembly1_A-2  TM=6.962E-01  e=6.353E+00  Homo sapiens
  2z0v-assembly1_A  TM=6.653E-01  e=5.301E+00  Homo sapiens
  1x04-assembly1_A-2  TM=7.376E-01  e=8.087E+00  Homo sapiens
  6em9-assembly1_A  TM=6.355E-01  e=4.698E+00  Staphylococcus aureus RF122

Organism: NCBI:txid535904

Solvent-accessible surface area (backbone atoms only — not comparable to full-atom values): 4433 Å² total; per-residue (Å²): 112,63,60,48,73,80,39,59,96,43,41,71,60,50,54,50,39,48,74,75,32,69,68,57,33,49,51,49,51,53,38,41,52,35,52,51,51,31,52,51,46,58,73,68,45,82,92,63,93,52,70,67,44,58,52,31,52,49,53,40,52,52,44,53,51,52,52,50,51,54,52,51,58,52,59,79,73,110

Foldseek 3Di:
DVVCVVCVVLNVVLVVCCVPPPVLVVLVVQLVVLVVQLVVVVVVDDDDDDVSNVVSVVSNVVSSVVNVVVSVVSVVVD

Mean predicted aligned error: 3.95 Å

pLDDT: mean 91.08, std 8.97, range [56.34, 97.69]

Secondary structure (DSSP, 8-state):
-HHHHH-GGGHHHHHHHHHH-HHHHHHHHHHHHHHHHHHHHHHH-SSS--HHHHHHHHHHHHHHHHHHHHHHHHHTT-

Radius of gyration: 14.12 Å; Cα contacts (8 Å, |Δi|>4): 49; chains: 1; bounding box: 32×18×42 Å